Protein 3BZY (pdb70)

Nearest PDB structures (foldseek):
  3bzy-assembly1_B  TM=1.012E+00  e=7.378E-15  Escherichia coli
  3bzx-assembly1_B  TM=1.003E+00  e=1.000E-13  Escherichia coli
  3c00-assembly1_B  TM=9.568E-01  e=3.931E-13  Escherichia coli
  3bzp-assembly1_A  TM=9.868E-01  e=1.190E-12  Escherichia coli
  3bzz-assembly1_B  TM=9.627E-01  e=7.383E-12  Escherichia coli

Secondary structure (DSSP, 8-state):
--HHHHHHHH-SEEEE-/---EEEEEE--TTT-SS-EEEEEEETHHHHHHHHHHHHTT--EEE-HHHHHHHHHH--TT-B--GGGHHHHHHHHHHH-----

Foldseek 3Di:
DCPVVVCVVVDDDDDDD/DQAKDWDWDDDPPDPPAIARADIDTDPVNVVVVVVCVVVVFDDDDDPVLRVVCVVPHDHGGGDDDVCRVVVVVVCVVGPDPPD

InterPro domains:
  IPR006135 Type III secretion system substrate exporter [PF01312] (2-338)
  IPR006135 Type III secretion system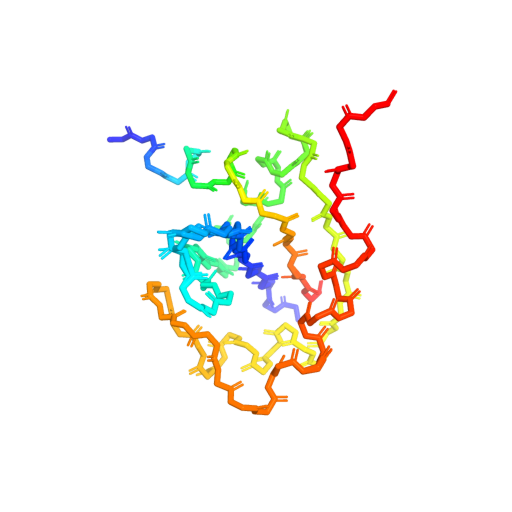 substrate exporter [PR00950] (5-27)
  IPR006135 Type III secretion system substrate exporter [PR00950] (201-219)
  IPR006135 Type III secretion system substrate exporter [PR00950] (221-238)
  IPR006135 Type III secretion system substrate exporter [PR00950] (265-280)
  IPR006135 Type III secretion system substrate exporter [PR00950] (295-316)
  IPR006135 Type III secretion system substrate exporter [PTHR30531] (2-343)
  IPR006307 Type III exporter system, secretion apparatus protein BsaZ-like [TIGR01404] (3-340)
  IPR029025 Type III secretion system substrate exporter, C-terminal [G3DSA:3.40.1690.10] (210-345)
  IPR029025 Type III secretion system substrate exporter, C-terminal [SSF160544] (237-344)

Organism: Escherichia coli (NCBI:txid562)

B-factor: mean 17.75, std 7.58, range [8.48, 49.36]

Sequence (100 aa):
SGSLANNIKKKSSTVIVVKNPTHIIAICCLYYKKLLGGEETTPLPLVIIEETGKDAKKALQIIIKLAEELYDIPVIEDIPLARSLDKKNIHKGQYITEDFFEEPVAQLIRIAIDLDY

CATH classification: 3.40.1690.10

Solvent-accessible surface area: 6251 Å² total; per-residue (Å²): 175,37,80,29,24,91,32,0,121,102,10,22,0,0,0,52,33,160,72,79,13,0,0,0,1,17,74,113,144,93,92,6,96,62,14,33,0,16,6,43,7,105,84,80,89,2,90,75,0,45,144,26,0,139,118,64,125,17,51,57,37,109,52,64,95,20,0,132,41,0,17,156,85,3,107,117,53,81,94,4,70,134,117,10,88,98,48,0,27,94,9,24,183,130,9,63,119,124,129,245

Structure (mmCIF, N/CA/C/O backbone):
data_3BZY
#
_entry.id   3BZY
#
_cell.length_a   55.882
_cell.length_b   58.832
_cell.length_c   72.186
_cell.angle_alpha   90.000
_cell.angle_beta   90.000
_cell.angle_gamma   90.000
#
_symmetry.space_group_name_H-M   'I 2 2 2'
#
loop_
_entity.id
_e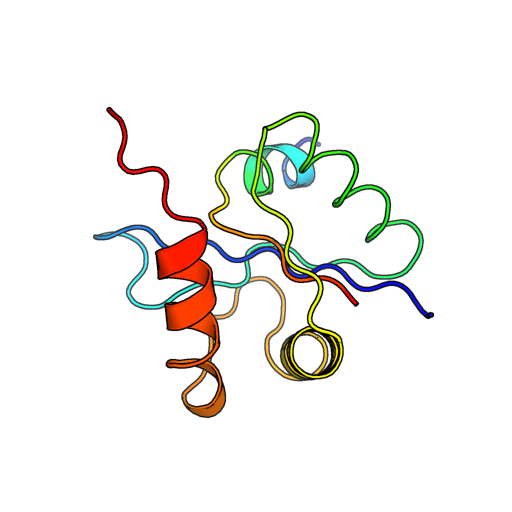ntity.type
_entity.pdbx_description
1 polymer EscU
2 polymer EscU
3 non-polymer 'SULFATE ION'
4 water water
#
loop_
_atom_site.group_PDB
_atom_site.id
_atom_site.type_symbol
_atom_site.label_atom_id
_atom_site.label_alt_id
_atom_site.label_comp_id
_atom_site.label_asym_id
_atom_site.label_entity_id
_atom_site.label_seq_id
_atom_site.pdbx_PDB_ins_code
_atom_site.Cartn_x
_atom_site.Cartn_y
_atom_site.Cartn_z
_atom_site.occupancy
_atom_site.B_iso_or_equiv
_atom_site.auth_seq_id
_atom_site.auth_comp_id
_atom_site.auth_asym_id
_atom_site.auth_atom_id
_atom_site.pdbx_PDB_model_num
ATOM 1 N N . SER A 1 38 ? -7.215 -9.352 -26.710 1.00 28.23 246 SER A N 1
ATOM 2 C CA . SER A 1 38 ? -7.716 -8.838 -25.455 1.00 23.90 246 SER A CA 1
ATOM 3 C C . SER A 1 38 ? -9.164 -9.279 -25.369 1.00 22.04 246 SER A C 1
ATOM 4 O O . SER A 1 38 ? -9.910 -9.368 -26.343 1.00 25.06 246 SER A O 1
ATOM 7 N N . GLY A 1 39 ? -9.551 -9.618 -24.171 1.00 21.73 247 GLY A N 1
ATOM 8 C CA . GLY A 1 39 ? -10.949 -10.001 -23.857 1.00 21.94 247 GLY A CA 1
ATOM 9 C C . GLY A 1 39 ? -11.161 -11.473 -23.547 1.00 21.23 247 GLY A C 1
ATOM 10 O O . GLY A 1 39 ? -12.235 -11.795 -23.148 1.00 17.60 247 GLY A O 1
ATOM 11 N N . SER A 1 40 ? -10.186 -12.332 -23.787 1.00 20.62 248 SER A N 1
ATOM 12 C CA . SER A 1 40 ? -10.294 -13.680 -23.542 1.00 20.34 248 SER A CA 1
ATOM 13 C C . SER A 1 40 ? -10.640 -13.917 -22.067 1.00 18.04 248 SER A C 1
ATOM 14 O O . SER A 1 40 ? -11.407 -14.796 -21.871 1.00 18.67 248 SER A O 1
ATOM 17 N N . LEU A 1 41 ? -9.979 -13.199 -21.139 1.00 17.76 249 LEU A N 1
ATOM 18 C CA . LEU A 1 41 ? -10.301 -13.418 -19.696 1.00 16.16 249 LEU A CA 1
ATOM 19 C C . LEU A 1 41 ? -11.787 -13.234 -19.497 1.00 15.42 249 LEU A C 1
ATOM 20 O O . LEU A 1 41 ? -12.495 -14.067 -18.924 1.00 14.55 249 LEU A O 1
ATOM 25 N N . ALA A 1 42 ? -12.288 -12.058 -19.919 1.00 13.84 250 ALA A N 1
ATOM 26 C CA . ALA A 1 42 ? -13.677 -11.760 -19.690 1.00 13.24 250 ALA A CA 1
ATOM 27 C C . ALA A 1 42 ? -14.624 -12.708 -20.385 1.00 12.12 250 ALA A C 1
ATOM 28 O O . ALA A 1 42 ? -15.670 -13.074 -19.825 1.00 13.06 250 ALA A O 1
ATOM 30 N N . ASN A 1 43 ? -14.322 -13.090 -21.592 1.00 13.56 251 ASN A N 1
ATOM 31 C CA . ASN A 1 43 ? -15.178 -14.016 -22.278 1.00 14.32 251 ASN A CA 1
ATOM 32 C C . ASN A 1 43 ? -15.193 -15.411 -21.573 1.00 14.67 251 ASN A C 1
ATOM 33 O O . ASN A 1 43 ? -16.287 -16.026 -21.511 1.00 15.81 251 ASN A O 1
ATOM 38 N N . ASN A 1 44 ? -14.046 -15.800 -21.065 1.00 16.05 252 ASN A N 1
ATOM 39 C CA . ASN A 1 44 ? -14.030 -17.110 -20.272 1.00 16.84 252 ASN A CA 1
ATOM 40 C C . ASN A 1 44 ? -14.857 -16.995 -18.999 1.00 14.32 252 ASN A C 1
ATOM 41 O O . ASN A 1 44 ? -15.589 -17.939 -18.689 1.00 17.84 252 ASN A O 1
ATOM 46 N N . ILE A 1 45 ? -14.789 -15.861 -18.290 1.00 12.46 253 ILE A N 1
ATOM 47 C CA . ILE A 1 45 ? -15.592 -15.709 -17.073 1.00 12.07 253 ILE A CA 1
ATOM 48 C C . ILE A 1 45 ? -17.042 -15.700 -17.472 1.00 12.03 253 ILE A C 1
ATOM 49 O O . ILE A 1 45 ? -17.862 -16.357 -16.812 1.00 12.48 253 ILE A O 1
ATOM 54 N N . LYS A 1 46 ? -17.450 -14.968 -18.518 1.00 12.02 254 LYS A N 1
ATOM 55 C CA A LYS A 1 46 ? -18.854 -14.863 -18.793 0.50 12.38 254 LYS A CA 1
ATOM 56 C CA B LYS A 1 46 ? -18.821 -14.853 -18.903 0.50 12.59 254 LYS A CA 1
ATOM 57 C C . LYS A 1 46 ? -19.497 -16.183 -19.099 1.00 13.90 254 LYS A C 1
ATOM 58 O O . LYS A 1 46 ? -20.659 -16.376 -18.747 1.00 14.76 254 LYS A O 1
ATOM 69 N N . LYS A 1 47 ? -18.763 -17.113 -19.717 1.00 14.65 255 LYS A N 1
ATOM 70 C CA . LYS A 1 47 ? -19.355 -18.446 -20.029 1.00 16.66 255 LYS A CA 1
ATOM 71 C C . LYS A 1 47 ? -19.234 -19.517 -18.932 1.00 17.22 255 LYS A C 1
ATOM 72 O O . LYS A 1 47 ? -19.755 -20.602 -19.061 1.00 22.48 255 LYS A O 1
ATOM 78 N N . SER A 1 48 ? -18.544 -19.134 -17.862 1.00 15.94 256 SER A N 1
ATOM 79 C CA A SER A 1 48 ? -18.264 -20.202 -16.935 0.50 13.72 256 SER A CA 1
ATOM 80 C CA B SER A 1 48 ? -18.108 -20.017 -16.689 0.50 14.36 256 SER A CA 1
ATOM 81 C C . SER A 1 48 ? -19.360 -20.520 -16.024 1.00 13.11 256 SER A C 1
ATOM 82 O O . SER A 1 48 ? -20.426 -19.903 -15.945 1.00 15.23 256 SER A O 1
ATOM 87 N N . THR A 1 49 ? -19.202 -21.697 -15.394 1.00 12.25 257 THR A N 1
ATOM 88 C CA . THR A 1 49 ? -20.257 -22.315 -14.587 1.00 13.22 257 THR A CA 1
ATOM 89 C C . THR A 1 49 ? -20.182 -21.872 -13.114 1.00 12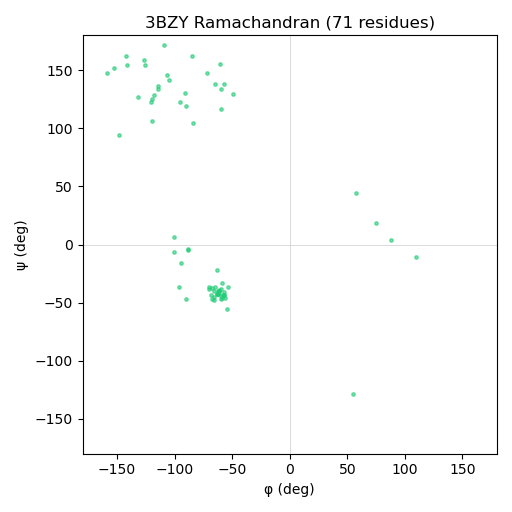.21 257 THR A C 1
ATOM 90 O O . THR A 1 49 ? -21.214 -21.554 -12.513 1.00 13.61 257 THR A O 1
ATOM 94 N N . VAL A 1 50 ? -18.967 -21.912 -12.525 1.00 11.77 258 VAL A N 1
ATOM 95 C CA . VAL A 1 50 ? -18.868 -21.601 -11.134 1.00 12.09 258 VAL A CA 1
ATOM 96 C C . VAL A 1 50 ? -17.417 -21.207 -10.890 1.00 11.78 258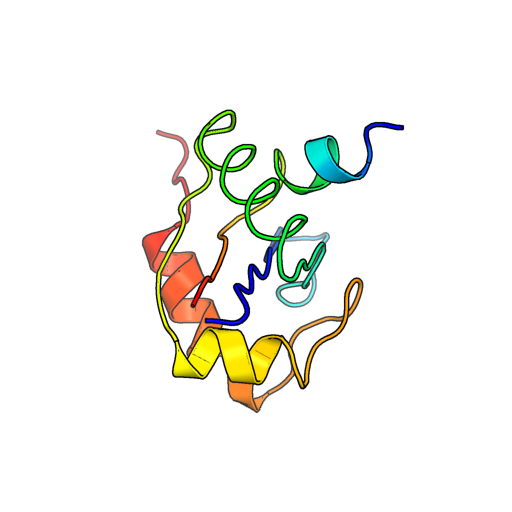 VAL A C 1
ATOM 97 O O . VAL A 1 50 ? -16.508 -21.733 -11.573 1.00 11.49 258 VAL A O 1
ATOM 101 N N . ILE A 1 51 ? -17.202 -20.302 -9.955 1.00 11.01 259 ILE A N 1
ATOM 102 C CA . ILE A 1 51 ? -15.853 -19.902 -9.535 1.00 10.89 259 ILE A CA 1
ATOM 103 C C . ILE A 1 51 ? -15.682 -20.350 -8.096 1.00 10.64 259 ILE A C 1
ATOM 104 O O . ILE A 1 51 ? -16.545 -20.124 -7.269 1.00 12.60 259 ILE A O 1
ATOM 109 N N . VAL A 1 52 ? -14.562 -20.962 -7.814 1.00 9.95 260 VAL A N 1
ATOM 110 C CA A VAL A 1 52 ? -14.136 -21.366 -6.455 0.50 9.82 260 VAL A CA 1
ATOM 111 C CA B VAL A 1 52 ? -14.277 -21.302 -6.398 0.50 10.25 260 VAL A CA 1
ATOM 112 C C . VAL A 1 52 ? -13.067 -20.438 -6.009 1.00 9.68 260 VAL A C 1
ATOM 113 O O . VAL A 1 52 ? -12.083 -20.281 -6.735 1.00 11.16 260 VAL A O 1
ATOM 120 N N . LYS A 1 53 ? -13.179 -19.851 -4.848 1.00 9.89 261 LYS A N 1
ATOM 121 C CA . LYS A 1 53 ? -12.201 -18.964 -4.303 1.00 10.47 261 LYS A CA 1
ATOM 122 C C . LYS A 1 53 ? -11.797 -19.403 -2.919 1.00 10.11 261 LYS A C 1
ATOM 123 O O . LYS A 1 53 ? -12.473 -20.124 -2.211 1.00 11.04 261 LYS A O 1
ATOM 129 N N . ASN A 1 54 ? -10.609 -18.936 -2.518 1.00 11.08 262 ASN A N 1
ATOM 130 C CA . ASN A 1 54 ? -10.191 -18.988 -1.104 1.00 12.73 262 ASN A CA 1
ATOM 131 C C . ASN A 1 54 ? -10.589 -17.720 -0.318 1.00 14.79 262 ASN A C 1
ATOM 132 O O . ASN A 1 54 ? -11.503 -17.053 -0.834 0.50 12.37 262 ASN A O 1
ATOM 138 N N . PRO B 2 1 ? -3.939 -15.966 2.376 0.00 20.00 263 PRO B N 1
ATOM 139 C CA . PRO B 2 1 ? -4.422 -14.812 1.611 0.00 20.00 263 PRO B CA 1
ATOM 140 C C . PRO B 2 1 ? -3.325 -14.209 0.741 0.00 20.00 263 PRO B C 1
ATOM 141 O O . PRO B 2 1 ? -3.151 -12.991 0.724 0.00 20.00 263 PRO B O 1
ATOM 145 N N . THR B 2 2 ? -2.592 -15.050 0.068 1.00 21.13 264 THR B N 1
ATOM 146 C CA . THR B 2 2 ? -2.625 -15.091 -1.430 1.00 17.33 264 THR B CA 1
ATOM 147 C C . THR B 2 2 ? -3.985 -15.400 -1.895 1.00 15.74 264 THR B C 1
ATOM 148 O O . THR B 2 2 ? -4.464 -16.510 -1.735 1.00 21.27 264 THR B O 1
ATOM 152 N N . HIS B 2 3 ? -4.615 -14.532 -2.589 1.00 14.02 265 HIS B N 1
ATOM 153 C CA . HIS B 2 3 ? -5.971 -14.732 -3.120 1.00 12.82 265 HIS B CA 1
ATOM 154 C C . HIS B 2 3 ? -5.906 -15.644 -4.324 1.00 11.95 265 HIS B C 1
ATOM 155 O O . HIS B 2 3 ? -5.027 -15.515 -5.168 1.00 13.96 265 HIS B O 1
ATOM 162 N N A ILE B 2 4 ? -6.839 -16.578 -4.429 0.50 10.40 266 ILE B N 1
ATOM 163 N N B ILE B 2 4 ? -6.885 -16.561 -4.410 0.50 10.64 266 ILE B N 1
ATOM 164 C CA A ILE B 2 4 ? -6.897 -17.507 -5.543 0.50 10.64 266 ILE B CA 1
ATOM 165 C CA B ILE B 2 4 ? -7.032 -17.611 -5.439 0.50 11.11 266 ILE B CA 1
ATOM 166 C C A ILE B 2 4 ? -8.342 -17.561 -6.016 0.50 10.07 266 ILE B C 1
ATOM 167 C C B ILE B 2 4 ? -8.437 -17.525 -6.010 0.50 10.54 266 ILE B C 1
ATOM 168 O O A ILE B 2 4 ? -9.271 -17.588 -5.205 0.50 10.13 266 ILE B O 1
ATOM 169 O O B ILE B 2 4 ? -9.433 -17.364 -5.280 0.50 10.65 266 ILE B O 1
ATOM 178 N N . ALA B 2 5 ? -8.542 -17.636 -7.352 1.00 9.73 267 ALA B N 1
ATOM 179 C CA . ALA B 2 5 ? -9.842 -17.870 -7.990 1.00 9.52 267 ALA B CA 1
ATOM 180 C C . ALA B 2 5 ? -9.645 -18.893 -9.090 1.00 9.61 267 ALA B C 1
ATOM 181 O O . ALA B 2 5 ? -8.770 -18.751 -9.939 1.00 10.99 267 ALA B O 1
ATOM 183 N N . ILE B 2 6 ? -10.515 -19.910 -9.099 1.00 9.15 268 ILE B N 1
ATOM 184 C CA . ILE B 2 6 ? -10.510 -20.999 -10.071 1.00 8.98 268 ILE B CA 1
ATOM 185 C C . ILE B 2 6 ? -11.846 -20.972 -10.781 1.00 9.76 268 ILE B C 1
ATOM 186 O O . ILE B 2 6 ? -12.894 -21.099 -10.175 1.00 10.36 268 ILE B O 1
ATOM 191 N N . CYS B 2 7 ? -11.811 -20.846 -12.125 1.00 9.73 269 CYS B N 1
ATOM 192 C CA A CYS B 2 7 ? -13.003 -20.738 -12.940 0.50 9.83 269 CYS B CA 1
ATOM 193 C CA B CYS B 2 7 ? -13.059 -20.791 -12.881 0.50 9.24 269 CYS B CA 1
ATOM 194 C C . CYS B 2 7 ? -13.280 -22.102 -13.623 1.00 8.91 269 CYS B C 1
ATOM 195 O O . CYS B 2 7 ? -12.460 -22.527 -14.437 1.00 10.60 269 CYS B O 1
ATOM 200 N N . LEU B 2 8 ? -14.389 -22.702 -13.278 1.00 9.77 270 LEU B N 1
ATOM 201 C CA . LEU B 2 8 ? -14.771 -24.006 -13.809 1.00 10.45 270 LEU B CA 1
ATOM 202 C C . LEU B 2 8 ? -15.869 -23.825 -14.834 1.00 11.11 270 LEU B C 1
ATOM 203 O O . LEU B 2 8 ? -16.846 -23.088 -14.648 1.00 11.72 270 LEU B O 1
ATOM 208 N N . TYR B 2 9 ? -15.784 -24.628 -15.892 1.00 11.51 271 TYR B N 1
ATOM 209 C CA . TYR B 2 9 ? -16.741 -24.644 -17.006 1.00 12.19 271 TYR B CA 1
ATOM 210 C C . TYR B 2 9 ? -17.151 -26.088 -17.308 1.00 13.07 271 TYR B C 1
ATOM 211 O O . TYR B 2 9 ? -16.302 -26.963 -17.492 1.00 13.23 271 TYR B O 1
ATOM 220 N N . TYR B 2 10 ? -18.439 -26.335 -17.340 1.00 14.72 272 TYR B N 1
ATOM 221 C CA . TYR B 2 10 ? -18.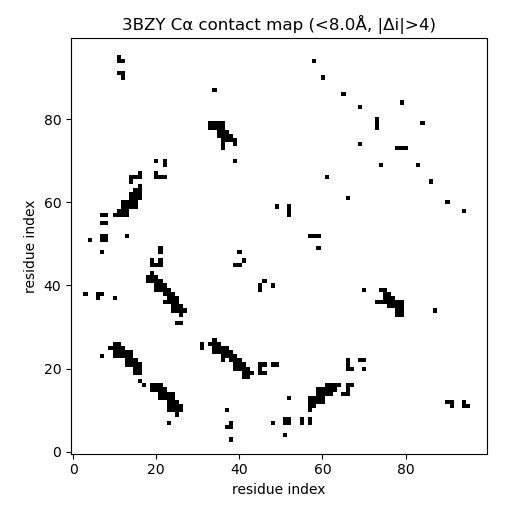904 -27.657 -17.768 1.00 15.27 272 TYR B CA 1
ATOM 222 C C . TYR B 2 10 ? -20.155 -27.474 -18.615 1.00 17.70 272 TYR B C 1
ATOM 223 O O . TYR B 2 10 ? -21.054 -26.771 -18.183 1.00 19.77 272 TYR B O 1
ATOM 232 N N A LYS B 2 11 ? -19.995 -27.979 -19.881 0.50 17.13 273 LYS B N 1
ATOM 233 N N B LYS B 2 11 ? -20.391 -28.183 -19.647 0.50 20.65 273 LYS B N 1
ATOM 234 C CA A LYS B 2 11 ? -21.023 -27.984 -20.930 0.50 16.56 273 LYS B CA 1
ATOM 235 C CA B LYS B 2 11 ? -21.709 -28.010 -20.195 0.50 19.93 273 LYS B CA 1
ATOM 236 C C A LYS B 2 11 ? -21.152 -29.374 -21.606 0.50 15.82 273 LYS B C 1
ATOM 237 C C B LYS B 2 11 ? -22.240 -29.399 -20.482 0.50 21.25 273 LYS B C 1
ATOM 238 O O A LYS B 2 11 ? -20.241 -29.816 -22.314 0.50 16.17 273 LYS B O 1
ATOM 239 O O B LYS B 2 11 ? -23.236 -29.841 -19.885 0.50 22.41 273 LYS B O 1
ATOM 250 N N A LEU B 2 12 ? -22.363 -29.891 -21.618 0.50 19.94 274 LEU B N 1
ATOM 251 N N B LEU B 2 12 ? -21.602 -30.039 -21.414 0.50 23.64 274 LEU B N 1
ATOM 252 C CA A LEU B 2 12 ? -22.520 -31.187 -22.304 0.50 20.74 274 LEU B CA 1
ATOM 253 C CA B LEU B 2 12 ? -22.433 -31.014 -22.307 0.50 27.90 274 LEU B CA 1
ATOM 254 C C A LEU B 2 12 ? -22.191 -31.098 -23.788 0.50 20.00 274 LEU B C 1
ATOM 255 C C B LEU B 2 12 ? -21.888 -31.180 -23.661 0.50 29.84 274 LEU B C 1
ATOM 256 O O A LEU B 2 12 ? -22.685 -30.201 -24.487 0.50 21.04 274 LEU B O 1
ATOM 257 O O B LEU B 2 12 ? -21.118 -30.365 -24.179 0.50 33.75 274 LEU B O 1
ATOM 266 N N A GLY B 2 13 ? -21.507 -32.143 -24.327 0.50 20.28 275 GLY B N 1
ATOM 267 N N B GLY B 2 13 ? -22.364 -32.215 -24.320 0.50 31.70 275 GLY B N 1
ATOM 268 C CA A GLY B 2 13 ? -21.182 -32.331 -25.793 0.50 20.57 275 GLY B CA 1
ATOM 269 C CA B GLY B 2 13 ? -22.105 -32.165 -25.689 0.50 31.71 275 GLY B CA 1
ATOM 270 C C A GLY B 2 13 ? -19.971 -31.521 -26.144 0.50 21.41 275 GLY B C 1
ATOM 271 C C B GLY B 2 13 ? -20.635 -31.820 -25.661 0.50 31.63 275 GLY B C 1
ATOM 272 O O A GLY B 2 13 ? -19.338 -31.707 -27.278 0.50 23.59 275 GLY B O 1
ATOM 273 O O B GLY B 2 13 ? -19.942 -32.227 -26.584 0.50 34.44 275 GLY B O 1
ATOM 274 N N A GLU B 2 14 ? -19.571 -30.687 -25.184 0.50 18.91 276 GLU B N 1
ATOM 275 N N B GLU B 2 14 ? -20.107 -31.090 -24.632 0.50 28.69 276 GLU B N 1
ATOM 276 C CA A GLU B 2 14 ? -18.389 -30.038 -25.421 0.50 18.76 276 GLU B CA 1
ATOM 277 C CA B GLU B 2 14 ? -18.662 -31.376 -24.378 0.50 27.60 276 GLU B CA 1
ATOM 278 C C A GLU B 2 14 ? -17.469 -30.676 -24.474 0.50 21.81 276 GLU B C 1
ATOM 279 C C B GLU B 2 14 ? -17.342 -30.524 -24.239 0.50 27.03 276 GLU B C 1
ATOM 280 O O A GLU B 2 14 ? -16.544 -31.413 -24.932 0.50 24.34 276 GLU B O 1
ATOM 281 O O B GLU B 2 14 ? -16.303 -30.369 -24.972 0.50 26.74 276 GLU B O 1
ATOM 292 N N A THR B 2 15 ? -17.744 -30.423 -23.167 0.50 19.43 277 THR B N 1
ATOM 293 N N B THR B 2 15 ? -17.287 -30.231 -23.019 0.50 21.86 277 THR B N 1
ATOM 294 C CA A THR B 2 15 ? -16.901 -30.766 -22.034 0.50 18.24 277 THR B CA 1
ATOM 295 C CA B THR B 2 15 ? -16.186 -30.634 -22.259 0.50 16.87 277 THR B CA 1
ATOM 296 C C A THR B 2 15 ? -17.044 -32.205 -21.523 0.50 19.18 277 THR B C 1
ATOM 297 C C B THR B 2 15 ? -16.688 -32.029 -21.723 0.50 18.07 277 THR B C 1
ATOM 298 O O A THR B 2 15 ? -18.151 -32.450 -20.782 0.50 17.55 277 THR B O 1
ATOM 299 O O B THR B 2 15 ? -17.740 -32.187 -21.187 0.50 15.40 277 THR B O 1
ATOM 306 N N . PRO B 2 16 ? -15.972 -33.085 -21.897 1.00 17.00 278 PRO B N 1
ATOM 307 C CA . PRO B 2 16 ? -16.288 -34.473 -21.327 1.00 17.11 278 PRO B CA 1
ATOM 308 C C . PRO B 2 16 ? -16.201 -34.513 -19.802 1.00 14.85 278 PRO B C 1
ATOM 309 O O . PRO B 2 16 ? -16.736 -35.463 -19.199 1.00 16.66 278 PRO B O 1
ATOM 313 N N . LEU B 2 17 ? -15.506 -33.560 -19.176 1.00 13.53 279 LEU B N 1
ATOM 314 C CA . LEU B 2 17 ? -15.384 -33.374 -17.755 1.00 12.63 279 LEU B CA 1
ATOM 315 C C . LEU B 2 17 ? -15.384 -31.867 -17.497 1.00 11.40 279 LEU B C 1
ATOM 316 O O . LEU B 2 17 ? -15.089 -31.094 -18.383 1.00 12.16 279 LEU B O 1
ATOM 321 N N . PRO B 2 18 ? -15.638 -31.443 -16.249 1.00 10.74 280 PRO B N 1
ATOM 322 C CA . PRO B 2 18 ? -15.446 -30.023 -15.913 1.00 10.27 280 PRO B CA 1
ATOM 323 C C . PRO B 2 18 ? -14.032 -29.604 -16.209 1.00 10.11 280 PRO B C 1
ATOM 324 O O . PRO B 2 18 ? -13.071 -30.339 -15.957 1.00 10.55 280 PRO B O 1
ATOM 328 N N . LEU B 2 19 ? -13.894 -28.407 -16.778 1.00 10.53 281 LEU B N 1
ATOM 329 C CA . LEU B 2 19 ? -12.659 -27.840 -17.238 1.00 10.92 281 LEU B CA 1
ATOM 330 C C . LEU B 2 19 ? -12.302 -26.610 -16.421 1.00 10.31 281 LEU B C 1
ATOM 331 O O . LEU B 2 19 ? -13.172 -25.751 -16.200 1.00 12.70 281 LEU B O 1
ATOM 336 N N . VAL B 2 20 ? -11.050 -26.472 -16.035 1.00 9.95 282 VAL B N 1
ATOM 337 C CA . VAL B 2 20 ? -10.554 -25.214 -15.433 1.00 10.23 282 VAL B CA 1
ATOM 338 C C . VAL B 2 20 ? -10.192 -24.307 -16.611 1.00 11.52 282 VAL B C 1
ATOM 339 O O . VAL B 2 20 ? -9.191 -24.522 -17.282 1.00 13.23 282 VAL B O 1
ATOM 343 N N . ILE B 2 21 ? -11.030 -23.336 -16.869 1.00 11.19 283 ILE B N 1
ATOM 344 C CA A ILE B 2 21 ? -10.770 -22.484 -18.075 0.50 12.34 283 ILE B CA 1
ATOM 345 C CA B ILE B 2 21 ? -10.953 -22.449 -18.033 0.50 12.00 283 ILE B CA 1
ATOM 346 C C . ILE B 2 21 ? -10.023 -21.231 -17.745 1.00 11.58 283 ILE B C 1
ATOM 347 O O . ILE B 2 21 ? -9.425 -20.670 -18.687 1.00 13.43 283 ILE B O 1
ATOM 356 N N . GLU B 2 22 ? -9.967 -20.817 -16.503 1.00 10.81 284 GLU B N 1
ATOM 357 C CA A GLU B 2 22 ? -9.138 -19.667 -16.057 0.50 10.77 284 GLU B CA 1
ATOM 358 C CA B GLU B 2 22 ? -9.257 -19.655 -16.092 0.50 11.02 284 GLU B CA 1
ATOM 359 C C . GLU B 2 22 ? -8.837 -19.846 -14.653 1.00 10.38 284 GLU B C 1
ATOM 360 O O . GLU B 2 22 ? -9.583 -20.426 -13.854 1.00 10.99 284 GLU B O 1
ATOM 371 N N . THR B 2 23 ? -7.706 -19.286 -14.256 1.00 11.44 285 THR B N 1
ATOM 372 C CA . THR B 2 23 ? -7.235 -19.233 -12.889 1.00 11.92 285 THR B CA 1
ATOM 373 C C . THR B 2 23 ? -6.592 -17.917 -12.627 1.00 12.68 285 THR B C 1
ATOM 374 O O . THR B 2 23 ? -6.085 -17.237 -13.570 1.00 14.10 285 THR B O 1
ATOM 378 N N . GLY B 2 24 ? -6.562 -17.488 -11.391 1.00 11.89 286 GLY B N 1
ATOM 379 C CA . GLY B 2 24 ? -5.846 -16.297 -11.023 1.00 12.88 286 GLY B CA 1
ATOM 380 C C . GLY B 2 24 ? -5.374 -16.315 -9.592 1.00 12.27 286 GLY B C 1
ATOM 381 O O . GLY B 2 24 ? -6.009 -16.945 -8.735 1.00 12.57 286 GLY B O 1
ATOM 382 N N . LYS B 2 25 ? -4.295 -15.615 -9.348 1.00 12.74 287 LYS B N 1
ATOM 383 C CA . LYS B 2 25 ? -3.811 -15.341 -8.038 1.00 14.38 287 LYS B CA 1
ATOM 384 C C . LYS B 2 25 ? -3.641 -13.853 -7.858 1.00 12.91 287 LYS B C 1
ATOM 385 O O . LYS B 2 25 ? -3.432 -13.114 -8.837 1.00 15.51 287 LYS B O 1
ATOM 391 N N . ASP B 2 26 ? -3.716 -13.396 -6.637 1.00 13.94 288 ASP B N 1
ATOM 392 C CA . ASP B 2 26 ? -3.430 -12.019 -6.291 1.00 16.11 288 ASP B CA 1
ATOM 393 C C . ASP B 2 26 ? -4.288 -11.090 -7.117 1.00 16.21 288 ASP B C 1
ATOM 394 O O . ASP B 2 26 ? -5.522 -11.245 -7.138 1.00 14.90 288 ASP B O 1
ATOM 399 N N . ALA B 2 27 ? -3.732 -10.068 -7.798 1.00 18.08 289 ALA B N 1
ATOM 400 C CA . ALA B 2 27 ? -4.594 -9.117 -8.506 1.00 17.23 289 ALA B CA 1
ATOM 401 C C . ALA B 2 27 ? -5.475 -9.734 -9.536 1.00 15.79 289 ALA B C 1
ATOM 402 O O . ALA B 2 27 ? -6.625 -9.329 -9.733 1.00 15.53 289 ALA B O 1
ATOM 404 N N . LYS B 2 28 ? -4.998 -10.789 -10.193 1.00 14.69 290 LYS B N 1
ATOM 405 C CA A LYS B 2 28 ? -5.831 -11.458 -11.156 0.50 13.33 290 LYS B CA 1
ATOM 406 C CA B LYS B 2 28 ? -5.816 -11.503 -11.178 0.50 14.53 290 LYS B CA 1
ATOM 407 C C . LYS B 2 28 ? -7.010 -12.182 -10.541 1.00 12.67 290 LYS B C 1
ATOM 408 O O . LYS B 2 28 ? -8.086 -12.218 -11.143 1.00 13.36 290 LYS B O 1
ATOM 419 N N . ALA B 2 29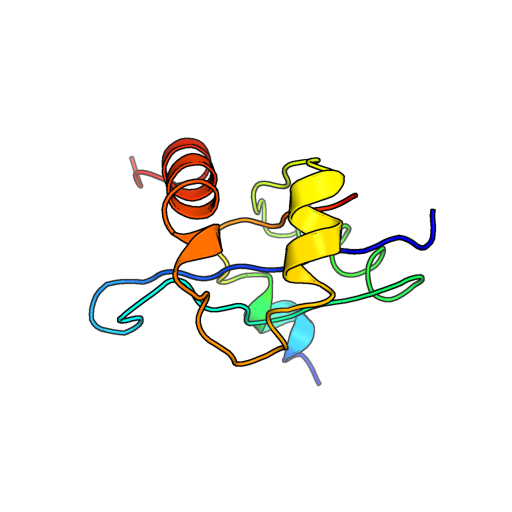 ? -6.830 -12.773 -9.389 1.00 12.42 291 ALA B N 1
ATOM 420 C CA . ALA B 2 29 ? -7.949 -13.323 -8.635 1.00 12.31 291 ALA B CA 1
ATOM 421 C C . ALA B 2 29 ? -9.005 -12.291 -8.352 1.00 12.84 291 ALA B C 1
ATOM 422 O O . ALA B 2 29 ? -10.204 -12.513 -8.509 1.00 12.77 291 ALA B O 1
ATOM 424 N N . LEU B 2 30 ? -8.580 -11.063 -7.898 1.00 13.47 292 LEU B N 1
ATOM 425 C CA . LEU B 2 30 ? -9.535 -10.007 -7.612 1.00 13.75 292 LEU B CA 1
ATOM 426 C C . LEU B 2 30 ? -10.291 -9.619 -8.861 1.00 13.36 292 LEU B C 1
ATOM 427 O O . LEU B 2 30 ? -11.499 -9.374 -8.801 1.00 14.72 292 LEU B O 1
ATOM 432 N N . GLN B 2 31 ? -9.565 -9.527 -9.949 1.00 13.84 293 GLN B N 1
ATOM 433 C CA . GLN B 2 31 ? -10.267 -9.185 -11.240 1.00 13.77 293 GLN B CA 1
ATOM 434 C C . GLN B 2 31 ? -11.281 -10.201 -11.658 1.00 13.14 293 GLN B C 1
ATOM 435 O O . GLN B 2 31 ? -12.348 -9.881 -12.119 1.00 13.36 293 GLN B O 1
ATOM 441 N N . ILE B 2 32 ? -10.905 -11.489 -11.515 1.00 12.19 294 ILE B N 1
ATOM 442 C CA . ILE B 2 32 ? -11.835 -12.566 -11.837 1.00 12.13 294 ILE B CA 1
ATOM 443 C C . ILE B 2 32 ? -13.100 -12.448 -11.012 1.00 12.88 294 ILE B C 1
ATOM 444 O O . ILE B 2 32 ? -14.202 -12.630 -11.549 1.00 12.72 294 ILE B O 1
ATOM 449 N N . ILE B 2 33 ? -12.968 -12.157 -9.720 1.00 12.53 295 ILE B N 1
ATOM 450 C CA A ILE B 2 33 ? -14.141 -12.008 -8.833 0.50 13.50 295 ILE B CA 1
ATOM 451 C CA B ILE B 2 33 ? -14.181 -12.083 -8.902 0.50 13.01 295 ILE B CA 1
ATOM 452 C C . ILE B 2 33 ? -15.012 -10.847 -9.287 1.00 13.49 295 ILE B C 1
ATOM 453 O O . ILE B 2 33 ? -16.252 -10.916 -9.298 1.00 14.27 295 ILE B O 1
ATOM 462 N N . LYS B 2 34 ? -14.386 -9.725 -9.659 1.00 13.40 296 LYS B N 1
ATOM 463 C CA . LYS B 2 34 ? -15.159 -8.586 -10.203 1.00 14.53 296 LYS B CA 1
ATOM 464 C C . LYS B 2 34 ? -15.895 -8.928 -11.485 1.00 12.46 296 LYS B C 1
ATOM 465 O O . LYS B 2 34 ? -17.061 -8.561 -11.652 1.00 13.69 296 LYS B O 1
ATOM 471 N N . LEU B 2 35 ? -15.260 -9.678 -12.350 1.00 12.10 297 LEU B N 1
ATOM 472 C CA . LEU B 2 35 ? -15.898 -10.146 -13.585 1.00 12.10 297 LEU B CA 1
ATOM 473 C C . LEU B 2 35 ? -17.019 -11.130 -13.299 1.00 11.56 297 LEU B C 1
ATOM 474 O O . LEU B 2 35 ? -18.048 -11.084 -13.934 1.00 12.06 297 LEU B O 1
ATOM 479 N N . ALA B 2 36 ? -16.841 -11.995 -12.301 1.00 11.97 298 ALA B N 1
ATOM 480 C CA . ALA B 2 36 ? -17.878 -12.900 -11.897 1.00 12.29 298 ALA B CA 1
ATOM 481 C C . ALA B 2 36 ? -19.133 -12.155 -11.455 1.00 13.45 298 ALA B C 1
ATOM 482 O O . ALA B 2 36 ? -20.264 -12.515 -11.797 1.00 14.61 298 ALA B O 1
ATOM 484 N N A GLU B 2 37 ? -19.003 -11.059 -10.706 0.50 14.18 299 GLU B N 1
ATOM 485 N N B GLU B 2 37 ? -18.902 -11.073 -10.711 0.50 14.17 299 GLU B N 1
ATOM 486 C CA A GLU B 2 37 ? -20.199 -10.297 -10.345 0.50 15.11 299 GLU B CA 1
ATOM 487 C C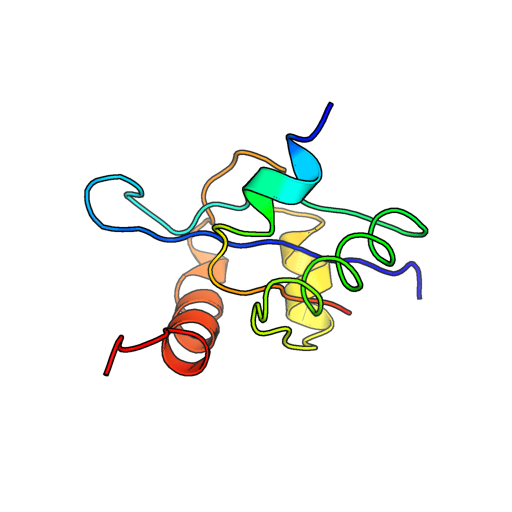A B GLU B 2 37 ? -19.965 -10.218 -10.245 0.50 15.39 299 GLU B CA 1
ATOM 488 C C A GLU B 2 37 ? -20.799 -9.656 -11.580 0.50 15.16 299 GLU B C 1
ATOM 489 C C B GLU B 2 37 ? -20.691 -9.466 -11.401 0.50 15.08 299 GLU B C 1
ATOM 490 O O A GLU B 2 37 ? -22.019 -9.755 -11.813 0.50 14.17 299 GLU B O 1
ATOM 491 O O B GLU B 2 37 ? -21.902 -9.286 -11.384 0.50 15.13 299 GLU B O 1
ATOM 502 N N . LEU B 2 38 ? -19.928 -9.079 -12.441 1.00 14.11 300 LEU B N 1
ATOM 503 C CA . LEU B 2 38 ? -20.469 -8.426 -13.613 1.00 14.02 300 LEU B CA 1
ATOM 504 C C . LEU B 2 38 ? -21.325 -9.387 -14.442 1.00 13.40 300 LEU B C 1
ATOM 505 O O . LEU B 2 38 ? -22.349 -8.986 -14.976 1.00 15.76 300 LEU B O 1
ATOM 510 N N . TYR B 2 39 ? -20.932 -10.662 -14.549 1.00 13.84 301 TYR B N 1
ATOM 511 C CA . TYR B 2 39 ? -21.614 -11.647 -15.389 1.00 13.57 301 TYR B CA 1
ATOM 512 C C . TYR B 2 39 ? -22.541 -12.562 -14.580 1.00 14.55 301 TYR B C 1
ATOM 513 O O . TYR B 2 39 ? -23.042 -13.532 -15.155 1.00 16.87 301 TYR B O 1
ATOM 522 N N . ASP B 2 40 ? -22.714 -12.274 -13.288 1.00 14.16 302 ASP B N 1
ATOM 523 C CA . ASP B 2 40 ? -23.587 -13.109 -12.424 1.00 15.85 302 ASP B CA 1
ATOM 524 C C . ASP B 2 40 ? -23.160 -14.563 -12.406 1.00 15.59 302 ASP B C 1
ATOM 525 O O . ASP B 2 40 ? -24.021 -15.456 -12.408 1.00 17.69 302 ASP B O 1
ATOM 530 N N . ILE B 2 41 ? -21.872 -14.820 -12.274 1.00 12.77 303 ILE B N 1
ATOM 531 C CA . ILE B 2 41 ? -21.379 -16.187 -12.153 1.00 12.03 303 ILE B CA 1
ATOM 532 C C . ILE B 2 41 ? -21.332 -16.522 -10.665 1.00 11.97 303 ILE B C 1
ATOM 533 O O . ILE B 2 41 ? -20.746 -15.779 -9.892 1.00 12.90 303 ILE B O 1
ATOM 538 N N . PRO B 2 42 ? -21.893 -17.662 -10.261 1.00 12.17 304 PRO B N 1
ATOM 539 C CA . PRO B 2 42 ? -21.812 -18.045 -8.864 1.00 12.30 304 PRO B CA 1
ATOM 540 C C . PRO B 2 42 ? -20.358 -18.204 -8.398 1.00 12.73 304 PRO B C 1
ATOM 541 O O . PRO B 2 42 ? -19.530 -18.816 -9.079 1.00 11.93 304 PRO B O 1
ATOM 545 N N . VAL B 2 43 ? -20.066 -17.625 -7.226 1.00 13.09 305 VAL B N 1
ATOM 546 C CA . VAL B 2 43 ? -18.772 -17.696 -6.581 1.00 12.88 305 VAL B CA 1
ATOM 547 C C . VAL B 2 43 ? -18.937 -18.368 -5.224 1.00 13.10 305 VAL B C 1
ATOM 548 O O . VAL B 2 43 ? -19.746 -17.942 -4.426 1.00 16.98 305 VAL B O 1
ATOM 552 N N . ILE B 2 44 ? -18.166 -19.419 -5.019 1.00 12.25 306 ILE B N 1
ATOM 553 C CA . ILE B 2 44 ? -18.209 -20.244 -3.796 1.00 12.49 306 ILE B CA 1
ATOM 554 C C . ILE B 2 44 ? -16.838 -20.147 -3.136 1.00 11.26 306 ILE B C 1
ATOM 555 O O . ILE B 2 44 ? -15.825 -20.434 -3.746 1.00 11.21 306 ILE B O 1
ATOM 560 N N . GLU B 2 45 ? -16.840 -19.809 -1.809 1.00 11.77 307 GLU B N 1
ATOM 561 C CA . GLU B 2 45 ? -15.624 -19.832 -1.039 1.00 11.39 307 GLU B CA 1
ATOM 562 C C . GLU B 2 45 ? -15.448 -21.197 -0.426 1.00 10.96 307 GLU B C 1
ATOM 563 O O . GLU B 2 45 ? -16.287 -21.679 0.340 1.00 13.75 307 GLU B O 1
ATOM 569 N N . ASP B 2 46 ? -14.369 -21.861 -0.772 1.00 10.42 308 ASP B N 1
ATOM 570 C CA . ASP B 2 46 ? -13.990 -23.186 -0.231 1.00 9.64 308 ASP B CA 1
ATOM 571 C C . ASP B 2 46 ? -12.503 -23.229 -0.209 1.00 9.91 308 ASP B C 1
ATOM 572 O O . ASP B 2 46 ? -11.908 -23.487 -1.297 1.00 10.00 308 ASP B O 1
ATOM 577 N N . ILE B 2 47 ? -11.881 -22.889 0.901 1.00 9.93 309 ILE B N 1
ATOM 578 C CA . ILE B 2 47 ? -10.479 -22.661 0.893 1.00 10.90 309 ILE B CA 1
ATOM 579 C C . ILE B 2 47 ? -9.655 -23.939 0.579 1.00 10.15 309 ILE B C 1
ATOM 580 O O . ILE B 2 47 ? -8.762 -23.906 -0.274 1.00 10.51 309 ILE B O 1
ATOM 585 N N . PRO B 2 48 ? -9.934 -25.086 1.239 1.00 9.63 310 PRO B N 1
ATOM 586 C CA . PRO B 2 48 ? -9.158 -26.280 0.890 1.00 10.40 310 PRO B CA 1
ATOM 587 C C . PRO B 2 48 ? -9.341 -26.679 -0.558 1.00 10.04 310 PRO B C 1
ATOM 588 O O . PRO B 2 48 ? -8.368 -27.085 -1.197 1.00 10.00 310 PRO B O 1
ATOM 592 N N . LEU B 2 49 ? -10.554 -26.570 -1.102 1.00 9.66 311 LEU B N 1
ATOM 593 C CA . LEU B 2 49 ? -10.818 -26.965 -2.495 1.00 9.51 311 LEU B CA 1
ATOM 594 C C . LEU B 2 49 ? -10.072 -26.008 -3.470 1.00 9.16 311 LEU B C 1
ATOM 595 O O . LEU B 2 49 ? -9.443 -26.443 -4.410 1.00 9.20 311 LEU B O 1
ATOM 600 N N . ALA B 2 50 ? -10.174 -24.694 -3.226 1.00 9.53 312 ALA B N 1
ATOM 601 C CA . ALA B 2 50 ? -9.495 -23.733 -4.066 1.00 9.62 312 ALA B CA 1
ATOM 602 C C . ALA B 2 50 ? -8.037 -23.933 -4.081 1.00 9.42 312 ALA B C 1
ATOM 603 O O . ALA B 2 50 ? -7.370 -23.903 -5.138 1.00 9.98 312 ALA B O 1
ATOM 605 N N . ARG B 2 51 ? -7.392 -24.165 -2.893 1.00 9.85 313 ARG B N 1
ATOM 606 C CA . ARG B 2 51 ? -5.985 -24.375 -2.846 1.00 9.97 313 ARG B CA 1
ATOM 607 C C . ARG B 2 51 ? -5.571 -25.591 -3.590 1.00 9.70 313 ARG B C 1
ATOM 608 O O . ARG B 2 51 ? -4.573 -25.645 -4.308 1.00 10.63 313 ARG B O 1
ATOM 616 N N . SER B 2 52 ? -6.329 -26.695 -3.436 1.00 9.47 314 SER B N 1
ATOM 617 C CA . SER B 2 52 ? -6.020 -27.954 -4.080 1.00 9.79 314 SER B CA 1
ATOM 618 C C . SER B 2 52 ? -6.214 -27.852 -5.606 1.00 9.09 314 SER B C 1
ATOM 619 O O . SER B 2 52 ? -5.330 -28.359 -6.341 1.00 9.77 314 SER B O 1
ATOM 622 N N . LEU B 2 53 ? -7.268 -27.246 -6.081 1.00 8.82 315 LEU B N 1
ATOM 623 C CA . LEU B 2 53 ? -7.434 -27.039 -7.505 1.00 9.56 315 LEU B CA 1
ATOM 624 C C . LEU B 2 53 ? -6.276 -26.224 -8.066 1.00 9.90 315 LEU B C 1
ATOM 625 O O . LEU B 2 53 ? -5.710 -26.512 -9.122 1.00 10.79 315 LEU B O 1
ATOM 630 N N . ASP B 2 54 ? -5.925 -25.136 -7.360 1.00 10.41 316 ASP B N 1
ATOM 631 C CA . ASP B 2 54 ? -4.846 -24.242 -7.838 1.00 11.64 316 ASP B CA 1
ATOM 632 C C . ASP B 2 54 ? -3.570 -25.021 -8.023 1.00 11.17 316 ASP B C 1
ATOM 633 O O . ASP B 2 54 ? -2.831 -24.813 -9.011 1.00 12.48 316 ASP B O 1
ATOM 638 N N . LYS B 2 55 ? -3.224 -25.899 -7.084 1.00 10.69 317 LYS B N 1
ATOM 639 C CA A LYS B 2 55 ? -1.977 -26.651 -7.207 0.50 11.48 317 LYS B CA 1
ATOM 640 C CA B LYS B 2 55 ? -2.026 -26.631 -7.170 0.50 11.89 317 LYS B CA 1
ATOM 641 C C . LYS B 2 55 ? -2.044 -27.713 -8.284 1.00 11.63 317 LYS B C 1
ATOM 642 O O . LYS B 2 55 ? -1.062 -27.940 -8.976 1.00 13.96 317 LYS B O 1
ATOM 653 N N . ASN B 2 56 ? -3.176 -28.385 -8.426 1.00 10.83 318 ASN B N 1
ATOM 654 C CA . ASN B 2 56 ? -3.265 -29.591 -9.217 1.00 11.19 318 ASN B CA 1
ATOM 655 C C . ASN B 2 56 ? -3.759 -29.413 -10.645 1.00 11.96 318 ASN B C 1
ATOM 656 O O . ASN B 2 56 ? -3.338 -30.224 -11.510 1.00 14.23 318 ASN B O 1
ATOM 661 N N . ILE B 2 57 ? -4.700 -28.519 -10.894 1.00 11.15 319 ILE B N 1
ATOM 662 C CA . ILE B 2 57 ? -5.415 -28.452 -12.162 1.00 11.68 319 ILE B CA 1
ATOM 663 C C . ILE B 2 57 ? -5.143 -27.102 -12.751 1.00 14.06 319 ILE B C 1
ATOM 664 O O . ILE B 2 57 ? -5.675 -26.084 -12.321 1.00 14.68 319 ILE B O 1
ATOM 669 N N . HIS B 2 58 ? -4.305 -27.065 -13.799 1.00 15.01 320 HIS B N 1
ATOM 670 C CA . HIS B 2 58 ? -3.894 -25.807 -14.439 1.00 17.08 320 HIS B CA 1
ATOM 671 C C . HIS B 2 58 ? -4.875 -25.368 -15.442 1.00 14.98 320 HIS B C 1
ATOM 672 O O . HIS B 2 58 ? -5.757 -26.092 -15.924 1.00 14.59 320 HIS B O 1
ATOM 679 N N . LYS B 2 59 ? -4.817 -24.075 -15.830 1.00 17.08 321 LYS B N 1
ATOM 680 C CA . LYS B 2 59 ? -5.644 -23.521 -16.846 1.00 17.27 321 LYS B CA 1
ATOM 681 C C . LYS B 2 59 ? -5.636 -24.373 -18.111 1.00 16.07 321 LYS B C 1
ATOM 682 O O . LYS B 2 59 ? -4.539 -24.769 -18.607 1.00 17.64 321 LYS B O 1
ATOM 688 N N . GLY B 2 60 ? -6.805 -24.686 -18.600 1.00 14.97 322 GLY B N 1
ATOM 689 C CA . GLY B 2 60 ? -6.968 -25.466 -19.777 1.00 16.11 322 GLY B CA 1
ATOM 690 C C . GLY B 2 60 ? -7.009 -26.956 -19.555 1.00 15.53 322 GLY B C 1
ATOM 691 O O . GLY B 2 60 ? -7.089 -27.714 -20.523 1.00 18.49 322 GLY B O 1
ATOM 692 N N . GLN B 2 61 ? -6.981 -27.426 -18.327 1.00 13.31 323 GLN B N 1
ATOM 693 C CA . GLN B 2 61 ? -6.995 -28.822 -17.977 1.00 13.04 323 GLN B CA 1
ATOM 694 C C . GLN B 2 61 ? -8.327 -29.237 -17.411 1.00 11.16 323 GLN B C 1
ATOM 695 O O . GLN B 2 61 ? -8.969 -28.500 -16.664 1.00 11.16 323 GLN B O 1
ATOM 701 N N . TYR B 2 62 ? -8.715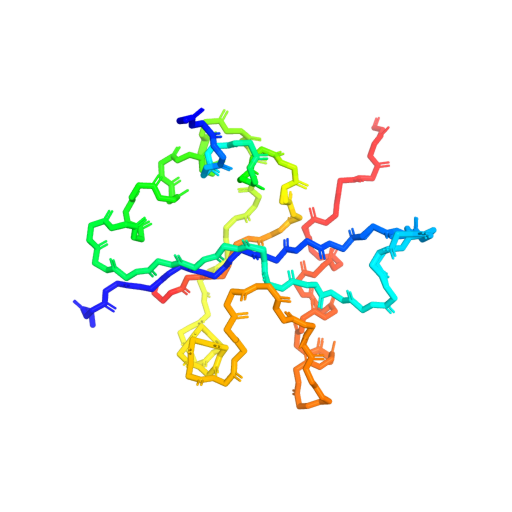 -30.484 -17.710 1.00 11.04 324 TYR B N 1
ATOM 702 C CA . TYR B 2 62 ? -9.836 -31.107 -17.066 1.00 10.41 324 TYR B CA 1
ATOM 703 C C . TYR B 2 62 ? -9.497 -31.458 -15.646 1.00 10.07 324 TYR B C 1
ATOM 704 O O . TYR B 2 62 ? -8.381 -31.817 -15.297 1.00 10.05 324 TYR B O 1
ATOM 713 N N . ILE B 2 63 ? -10.513 -31.398 -14.780 1.00 9.28 325 ILE B N 1
ATOM 714 C CA . ILE B 2 63 ? -10.348 -31.930 -13.412 1.00 9.34 325 ILE B CA 1
ATOM 715 C C . ILE B 2 63 ? -10.033 -33.412 -13.466 1.00 9.06 325 ILE B C 1
ATOM 716 O O . ILE B 2 63 ? -10.364 -34.149 -14.408 1.00 9.66 325 ILE B O 1
ATOM 721 N N . THR B 2 64 ? -9.371 -33.867 -12.402 1.00 9.23 326 THR B N 1
ATOM 722 C CA . THR B 2 64 ? -8.989 -35.236 -12.166 1.00 9.58 326 THR B CA 1
ATOM 723 C C . THR B 2 64 ? -9.820 -35.832 -11.049 1.00 9.92 326 THR B C 1
ATOM 724 O O . THR B 2 64 ? -10.559 -35.186 -10.352 1.00 9.58 326 THR B O 1
ATOM 728 N N . GLU B 2 65 ? -9.651 -37.165 -10.888 1.00 10.14 327 GLU B N 1
ATOM 729 C CA . GLU B 2 65 ? -10.554 -37.986 -10.108 1.00 11.03 327 GLU B CA 1
ATOM 730 C C . GLU B 2 65 ? -10.798 -37.514 -8.686 1.00 10.68 327 GLU B C 1
ATOM 731 O O . GLU B 2 65 ? -11.933 -37.637 -8.197 1.00 10.85 327 GLU B O 1
ATOM 737 N N . ASP B 2 66 ? -9.778 -36.968 -8.011 1.00 10.17 328 ASP B N 1
ATOM 738 C CA . ASP B 2 66 ? -9.986 -36.510 -6.627 1.00 10.34 328 ASP B CA 1
ATOM 739 C C . ASP B 2 66 ? -10.990 -35.392 -6.509 1.00 9.41 328 ASP B C 1
ATOM 740 O O . ASP B 2 66 ? -11.542 -35.153 -5.425 1.00 10.22 328 ASP B O 1
ATOM 745 N N . PHE B 2 67 ? -11.227 -34.667 -7.597 1.00 8.60 329 PHE B N 1
ATOM 746 C CA . PHE B 2 67 ? -12.078 -33.542 -7.637 1.00 8.73 329 PHE B CA 1
ATOM 747 C C . PHE B 2 67 ? -13.457 -33.799 -8.212 1.00 9.23 329 PHE B C 1
ATOM 748 O O . PHE B 2 67 ? -14.316 -32.892 -8.185 1.00 9.91 329 PHE B O 1
ATOM 756 N N . PHE B 2 68 ? -13.716 -34.996 -8.743 1.00 9.04 330 PHE B N 1
ATOM 757 C CA . PHE B 2 68 ? -14.979 -35.214 -9.437 1.00 9.70 330 PHE B CA 1
ATOM 758 C C . PHE B 2 68 ? -16.193 -34.924 -8.590 1.00 10.02 330 PHE B C 1
ATOM 759 O O . PHE B 2 68 ? -17.118 -34.231 -9.045 1.00 11.12 330 PHE B O 1
ATOM 767 N N A GLU B 2 69 ? -16.288 -35.508 -7.389 0.50 10.40 331 GLU B N 1
ATOM 768 N N B GLU B 2 69 ? -16.210 -35.459 -7.352 0.50 9.55 331 GLU B N 1
ATOM 769 C CA A GLU B 2 69 ? -17.466 -35.241 -6.588 0.50 10.98 331 GLU B CA 1
ATOM 770 C CA B GLU B 2 69 ? -17.346 -35.333 -6.455 0.50 11.59 331 GLU B CA 1
ATOM 771 C C A GLU B 2 69 ? -17.454 -33.809 -5.964 0.50 10.28 331 GLU B C 1
ATOM 772 C C B GLU B 2 69 ? -17.437 -33.922 -5.822 0.50 11.13 331 GLU B C 1
ATOM 773 O O A GLU B 2 69 ? -18.508 -33.151 -6.064 0.50 10.79 331 GLU B O 1
ATOM 774 O O B GLU B 2 69 ? -18.525 -33.368 -5.775 0.50 11.85 331 GLU B O 1
ATOM 785 N N . PRO B 2 70 ? -16.328 -33.322 -5.355 1.00 10.73 332 PRO B N 1
ATOM 786 C CA . PRO B 2 70 ? -16.423 -31.944 -4.874 1.00 11.02 332 PRO B CA 1
ATOM 787 C C . PRO B 2 70 ? -16.899 -30.959 -5.939 1.00 11.52 332 PRO B C 1
ATOM 788 O O . PRO B 2 70 ? -17.698 -30.053 -5.653 1.00 12.02 332 PRO B O 1
ATOM 792 N N . VAL B 2 71 ? -16.403 -31.089 -7.174 1.00 11.08 333 VAL B N 1
ATOM 793 C CA . VAL B 2 71 ? -16.832 -30.208 -8.233 1.00 11.22 333 VAL B CA 1
ATOM 794 C C . VAL B 2 71 ? -18.277 -30.465 -8.651 1.00 12.03 333 VAL B C 1
ATOM 795 O O . VAL B 2 71 ? -19.000 -29.507 -8.923 1.00 12.70 333 VAL B O 1
ATOM 799 N N . ALA B 2 72 ? -18.726 -31.719 -8.656 1.00 10.86 334 ALA B N 1
ATOM 800 C CA . ALA B 2 72 ? -20.108 -31.970 -8.935 1.00 12.11 334 ALA B CA 1
ATOM 801 C C . ALA B 2 72 ? -21.027 -31.261 -8.003 1.00 12.40 334 ALA B C 1
ATOM 802 O O . ALA B 2 72 ? -22.070 -30.727 -8.372 1.00 13.18 334 ALA B O 1
ATOM 804 N N . GLN B 2 73 ? -20.662 -31.243 -6.703 1.00 12.75 335 GLN B N 1
ATOM 805 C CA . GLN B 2 73 ? -21.459 -30.552 -5.743 1.00 14.84 335 GLN B CA 1
ATOM 806 C C . GLN B 2 73 ? -21.550 -29.056 -6.033 1.00 15.20 335 GLN B C 1
ATOM 807 O O . GLN B 2 73 ? -22.627 -28.493 -5.829 1.00 17.31 335 GLN B O 1
ATOM 813 N N . LEU B 2 74 ? -20.451 -28.463 -6.434 1.00 13.20 336 LEU B N 1
ATOM 814 C CA . LEU B 2 74 ? -20.495 -27.026 -6.824 1.00 15.04 336 LEU B CA 1
ATOM 815 C C . LEU B 2 74 ? -21.380 -26.816 -8.022 1.00 13.31 336 LEU B C 1
ATOM 816 O O . LEU B 2 74 ? -22.105 -25.832 -8.097 1.00 15.10 336 LEU B O 1
ATOM 821 N N . ILE B 2 75 ? -21.274 -27.710 -9.016 1.00 13.30 337 ILE B N 1
ATOM 822 C CA . ILE B 2 75 ? -22.096 -27.603 -10.239 1.00 13.97 337 ILE B CA 1
ATOM 823 C C . ILE B 2 75 ? -23.540 -27.669 -9.865 1.00 14.54 337 ILE B C 1
ATOM 824 O O . ILE B 2 75 ? -24.359 -26.900 -10.404 1.00 15.95 337 ILE B O 1
ATOM 829 N N . ARG B 2 76 ? -23.957 -28.609 -9.036 1.00 14.55 338 ARG B N 1
ATOM 830 C CA . ARG B 2 76 ? -25.388 -28.759 -8.683 1.00 15.86 338 ARG B CA 1
ATOM 831 C C . ARG B 2 76 ? -25.882 -27.470 -8.028 1.00 15.66 338 ARG B C 1
ATOM 832 O O . ARG B 2 76 ? -27.047 -27.122 -8.275 1.00 19.30 338 ARG B O 1
ATOM 840 N N . ILE B 2 77 ? -25.102 -26.781 -7.196 1.00 15.32 339 ILE B N 1
ATOM 841 C CA . ILE B 2 77 ? -25.482 -25.544 -6.578 1.00 16.75 339 ILE B CA 1
ATOM 842 C C . ILE B 2 77 ? -25.536 -24.411 -7.620 1.00 14.80 339 ILE B C 1
ATOM 843 O O . ILE B 2 77 ? -26.383 -23.537 -7.527 1.00 17.77 339 ILE B O 1
ATOM 848 N N . ALA B 2 78 ? -24.638 -24.397 -8.540 1.00 14.82 340 ALA B N 1
ATOM 849 C CA . ALA B 2 78 ? -24.418 -23.251 -9.398 1.00 15.60 340 ALA B CA 1
ATOM 850 C C . ALA B 2 78 ? -25.140 -23.315 -10.690 1.00 16.62 340 ALA B C 1
ATOM 851 O O . ALA B 2 78 ? -25.362 -22.266 -11.291 1.00 18.82 340 ALA B O 1
ATOM 853 N N . ILE B 2 79 ? -25.642 -24.455 -11.104 1.00 17.76 341 ILE B N 1
ATOM 854 C CA . ILE B 2 79 ? -26.244 -24.547 -12.398 1.00 22.99 341 ILE B CA 1
ATOM 855 C C . ILE B 2 79 ? -27.462 -23.687 -12.460 1.00 22.72 341 ILE B C 1
ATOM 856 O O . ILE B 2 79 ? -28.231 -23.497 -11.525 1.00 19.34 341 ILE B O 1
ATOM 861 N N . ASP B 2 80 ? -27.592 -22.990 -13.624 1.00 27.49 342 ASP B N 1
ATOM 862 C CA . ASP B 2 80 ? -28.720 -22.146 -13.912 1.00 23.93 342 ASP B CA 1
ATOM 863 C C . ASP B 2 80 ? -29.591 -23.099 -14.700 1.00 23.62 342 ASP B C 1
ATOM 864 O O . ASP B 2 80 ? -29.197 -23.728 -15.754 1.00 26.67 342 ASP B O 1
ATOM 869 N N . LEU B 2 81 ? -30.772 -23.262 -14.196 1.00 20.57 343 LEU B N 1
ATOM 870 C CA . LEU B 2 81 ? -31.670 -24.267 -14.721 1.00 22.30 343 LEU B CA 1
ATOM 871 C C . LEU B 2 81 ? -32.459 -23.628 -15.859 1.00 21.08 343 LEU B C 1
ATOM 872 O O . LEU B 2 81 ? -33.138 -24.306 -16.538 1.00 23.67 343 LEU B O 1
ATOM 877 N N . ASP B 2 82 ? -32.305 -22.338 -16.107 1.00 22.11 344 ASP B N 1
ATOM 878 C CA . ASP B 2 82 ? -32.771 -21.704 -17.337 1.00 21.89 344 ASP B CA 1
ATOM 879 C C . ASP B 2 82 ? -34.233 -21.487 -17.441 1.00 21.77 344 ASP B C 1
ATOM 880 O O . ASP B 2 82 ? -34.794 -21.423 -18.501 1.00 24.19 344 ASP B O 1
ATOM 885 N N . TYR B 2 83 ? -34.979 -21.507 -16.306 1.00 21.14 345 TYR B N 1
ATOM 886 C CA . TYR B 2 83 ? -36.368 -21.083 -16.210 1.00 20.47 345 TYR B CA 1
ATOM 887 C C . TYR B 2 83 ? -36.814 -20.259 -15.042 1.00 23.76 345 TYR B C 1
ATOM 888 O O . TYR B 2 83 ? -38.050 -19.702 -15.226 1.00 30.50 345 TYR B O 1
#

Radius of gyration: 12.28 Å; Cα contacts (8 Å, |Δi|>4): 193; chains: 2; bounding box: 34×30×27 Å